Protein AF-A0A9N9PH08-F1 (afdb_monomer_lite)

Structure (mmCIF, N/CA/C/O backbone):
data_AF-A0A9N9PH08-F1
#
_entry.id   AF-A0A9N9PH08-F1
#
loop_
_atom_site.group_PDB
_atom_site.id
_atom_site.type_symbol
_atom_site.label_atom_id
_atom_site.label_alt_id
_atom_site.label_comp_id
_atom_site.label_asym_id
_atom_site.label_entity_id
_atom_site.label_seq_id
_atom_site.pdbx_PDB_ins_code
_atom_site.Cartn_x
_atom_site.Cartn_y
_atom_site.Cartn_z
_atom_site.occupancy
_atom_site.B_iso_or_equiv
_atom_site.auth_seq_id
_atom_site.auth_comp_id
_atom_site.auth_asym_id
_atom_site.auth_atom_id
_atom_site.pdbx_PDB_model_num
ATOM 1 N N . MET A 1 1 ? -22.509 6.053 49.619 1.00 62.34 1 MET A N 1
ATOM 2 C CA . MET A 1 1 ? -23.187 5.320 48.528 1.00 62.34 1 MET A CA 1
ATOM 3 C C . MET A 1 1 ? -23.212 6.108 47.221 1.00 62.34 1 MET A C 1
ATOM 5 O O . MET A 1 1 ? -23.128 5.478 46.183 1.00 62.34 1 MET A O 1
ATOM 9 N N . GLU A 1 2 ? -23.232 7.446 47.243 1.00 73.19 2 GLU A N 1
ATOM 10 C CA . GLU A 1 2 ? -23.209 8.277 46.020 1.00 73.19 2 GLU A CA 1
ATOM 11 C C . GLU A 1 2 ? -21.933 8.118 45.183 1.00 73.19 2 GLU A C 1
ATOM 13 O O . GLU A 1 2 ? -22.031 7.851 43.998 1.00 73.19 2 GLU A O 1
ATOM 18 N N . ARG A 1 3 ? -20.746 8.087 45.804 1.00 78.00 3 ARG A N 1
ATOM 19 C CA . ARG A 1 3 ? -19.479 7.885 45.070 1.00 78.00 3 ARG A CA 1
ATOM 20 C C . ARG A 1 3 ? -19.442 6.615 44.214 1.00 78.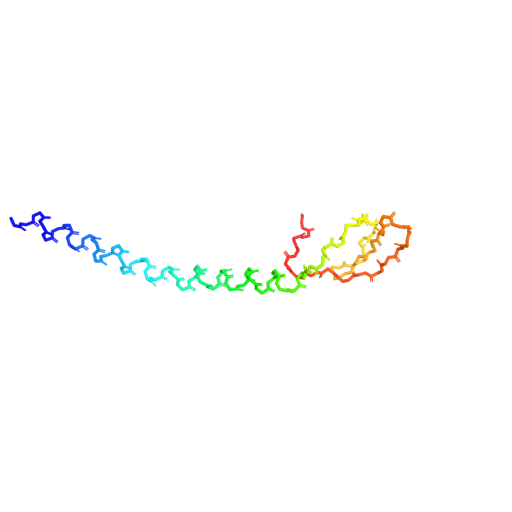00 3 ARG A C 1
ATOM 22 O O . ARG A 1 3 ? -18.863 6.627 43.143 1.00 78.00 3 ARG A O 1
ATOM 29 N N . ILE A 1 4 ? -20.044 5.520 44.687 1.00 83.56 4 ILE A N 1
ATOM 30 C CA . ILE A 1 4 ? -20.098 4.254 43.932 1.00 83.56 4 ILE A CA 1
ATOM 31 C C . ILE A 1 4 ? -20.992 4.421 42.701 1.00 83.56 4 ILE A C 1
ATOM 33 O O . ILE A 1 4 ? -20.658 3.926 41.632 1.00 83.56 4 ILE A O 1
ATOM 37 N N . LYS A 1 5 ? -22.100 5.153 42.846 1.00 82.69 5 LYS A N 1
ATOM 38 C CA . LYS A 1 5 ? -23.010 5.478 41.749 1.00 82.69 5 LYS A CA 1
ATOM 39 C C . LYS A 1 5 ? -22.333 6.374 40.707 1.00 82.69 5 LYS A C 1
ATOM 41 O O . LYS A 1 5 ? -22.514 6.132 39.523 1.00 82.69 5 LYS A O 1
ATOM 46 N N . ASP A 1 6 ? -21.533 7.344 41.146 1.00 84.88 6 ASP A N 1
ATOM 47 C CA . ASP A 1 6 ? -20.805 8.253 40.251 1.00 84.88 6 ASP A CA 1
ATOM 48 C C . ASP A 1 6 ? -19.737 7.514 39.430 1.00 84.88 6 ASP A C 1
ATOM 50 O O . ASP A 1 6 ? -19.628 7.731 38.225 1.00 84.88 6 ASP A O 1
ATOM 54 N N . TYR A 1 7 ? -18.986 6.594 40.052 1.00 84.25 7 TYR A N 1
ATOM 55 C CA . TYR A 1 7 ? -18.034 5.745 39.326 1.00 84.25 7 TYR A CA 1
ATOM 56 C C . TYR A 1 7 ? -18.730 4.815 38.330 1.00 84.25 7 TYR A C 1
ATOM 58 O O . TYR A 1 7 ? -18.240 4.662 37.216 1.00 84.25 7 TYR A O 1
ATOM 66 N N . LEU A 1 8 ? -19.876 4.236 38.703 1.00 85.44 8 LEU A N 1
ATOM 67 C CA . LEU A 1 8 ? -20.637 3.360 37.812 1.00 85.44 8 LEU A CA 1
ATOM 68 C C . LEU A 1 8 ? -21.157 4.119 36.581 1.00 85.44 8 LEU A C 1
ATOM 70 O O . LEU A 1 8 ? -21.064 3.614 35.469 1.00 85.44 8 LEU A O 1
ATOM 74 N N . LEU A 1 9 ? -21.657 5.346 36.774 1.00 87.44 9 LEU A N 1
ATOM 75 C CA . LEU A 1 9 ? -22.126 6.195 35.673 1.00 87.44 9 LEU A CA 1
ATOM 76 C C . LEU A 1 9 ? -20.982 6.568 34.723 1.00 87.44 9 LEU A C 1
ATOM 78 O O . LEU A 1 9 ? -21.149 6.547 33.508 1.00 87.44 9 LEU A O 1
ATOM 82 N N . MET A 1 10 ? -19.814 6.892 35.282 1.00 87.38 10 MET A N 1
ATOM 83 C CA . MET A 1 10 ? -18.630 7.238 34.499 1.00 87.38 10 MET A CA 1
ATOM 84 C C . MET A 1 10 ? -18.123 6.048 33.677 1.00 87.38 10 MET A C 1
ATOM 86 O O . MET A 1 10 ? -17.729 6.221 32.526 1.00 87.38 10 MET A O 1
ATOM 90 N N . GLU A 1 11 ? -18.141 4.843 34.249 1.00 85.56 11 GLU A N 1
ATOM 91 C CA . GLU A 1 11 ? -17.784 3.616 33.535 1.00 85.56 11 GLU A CA 1
ATOM 92 C C . GLU A 1 11 ? -18.787 3.316 32.414 1.00 85.56 11 GLU A C 1
ATOM 94 O O . GLU A 1 11 ? -18.380 3.025 31.292 1.00 85.56 11 GLU A O 1
ATOM 99 N N . GLU A 1 12 ? -20.086 3.464 32.676 1.00 85.31 12 GLU A N 1
ATOM 100 C CA . GLU A 1 12 ? -21.139 3.258 31.679 1.00 85.31 12 GLU A CA 1
ATOM 101 C C . GLU A 1 12 ? -21.008 4.232 30.495 1.00 85.31 12 GLU A C 1
ATOM 103 O O . GLU A 1 12 ? -21.033 3.806 29.338 1.00 85.31 12 GLU A O 1
ATOM 108 N N . GLU A 1 13 ? -20.775 5.521 30.760 1.00 86.25 13 GLU A N 1
ATOM 109 C CA . GLU A 1 13 ? -20.510 6.514 29.711 1.00 86.25 13 GLU A CA 1
ATOM 110 C C . GLU A 1 13 ? -19.210 6.222 28.945 1.00 86.25 13 GLU A C 1
ATOM 112 O O . GLU A 1 13 ? -19.148 6.408 27.725 1.00 86.25 13 GLU A O 1
ATOM 117 N N . PHE A 1 14 ? -18.167 5.740 29.628 1.00 83.56 14 PHE A N 1
ATOM 118 C CA . PHE A 1 14 ? -16.906 5.363 28.990 1.00 83.56 14 PHE A CA 1
ATOM 119 C C . PHE A 1 14 ? -17.084 4.171 28.043 1.00 83.56 14 PHE A C 1
ATOM 121 O O . PHE A 1 14 ? -16.654 4.237 26.889 1.00 83.56 14 PHE A O 1
ATOM 128 N N . VAL A 1 15 ? -17.772 3.113 28.489 1.00 84.69 15 VAL A N 1
ATOM 129 C CA . VAL A 1 15 ? -18.052 1.927 27.667 1.00 84.69 15 VAL A CA 1
ATOM 130 C C . VAL A 1 15 ? -18.921 2.289 26.464 1.00 84.69 15 VAL A C 1
ATOM 132 O O . VAL A 1 15 ? -18.582 1.908 25.345 1.00 84.69 15 VAL A O 1
ATOM 135 N N . GLN A 1 16 ? -19.978 3.086 26.649 1.00 86.00 16 GLN A N 1
ATOM 136 C CA . GLN A 1 16 ? -20.840 3.527 25.544 1.00 86.00 16 GLN A CA 1
ATOM 137 C C . GLN A 1 16 ? -20.074 4.346 24.497 1.00 86.00 16 GLN A C 1
ATOM 139 O O . GLN A 1 16 ? -20.255 4.155 23.293 1.00 86.00 16 GLN A O 1
ATOM 144 N N . ASN A 1 17 ? -19.191 5.250 24.927 1.00 83.69 17 ASN A N 1
ATOM 145 C CA . ASN A 1 17 ? -18.367 6.029 24.004 1.00 83.69 17 ASN A CA 1
ATOM 146 C C . ASN A 1 17 ? -17.336 5.157 23.277 1.00 83.69 17 ASN A C 1
ATOM 148 O O . ASN A 1 17 ? -17.127 5.334 22.076 1.00 83.69 17 ASN A O 1
ATOM 152 N N . GLN A 1 18 ? -16.736 4.184 23.967 1.00 73.69 18 GLN A N 1
ATOM 153 C CA . GLN A 1 18 ? -15.802 3.248 23.349 1.00 73.69 18 GLN A CA 1
ATOM 154 C C . GLN A 1 18 ? -16.506 2.337 22.334 1.00 73.69 18 GLN A C 1
ATOM 156 O O . GLN A 1 18 ? -15.988 2.129 21.242 1.00 73.69 18 GLN A O 1
ATOM 161 N N . GLU A 1 19 ? -17.710 1.841 22.629 1.00 77.56 19 GLU A N 1
ATOM 162 C CA . GLU A 1 19 ? -18.514 1.055 21.681 1.00 77.56 19 GLU A CA 1
ATOM 163 C C . GLU A 1 19 ? -18.938 1.845 20.442 1.00 77.56 19 GLU A C 1
ATOM 165 O O . GLU A 1 19 ? -19.131 1.256 19.383 1.00 77.56 19 GLU A O 1
ATOM 170 N N . ARG A 1 20 ? -19.032 3.175 20.526 1.00 78.62 20 ARG A N 1
ATOM 171 C CA . ARG A 1 20 ? -19.257 4.022 19.345 1.00 78.62 20 ARG A CA 1
ATOM 172 C C . ARG A 1 20 ? -18.014 4.176 18.470 1.00 78.62 20 ARG A C 1
ATOM 174 O O . ARG A 1 20 ? -18.164 4.392 17.270 1.00 78.62 20 ARG A O 1
ATOM 181 N N . LEU A 1 21 ? -16.819 4.081 19.052 1.00 75.75 21 LEU A N 1
ATOM 182 C CA . LEU A 1 21 ? -15.535 4.216 18.351 1.00 75.75 21 LEU A CA 1
ATOM 183 C C . LEU A 1 21 ? -15.010 2.877 17.811 1.00 75.75 21 LEU A C 1
ATOM 185 O O . LEU A 1 21 ? -14.425 2.850 16.729 1.00 75.75 21 LEU A O 1
ATOM 189 N N . LYS A 1 22 ? -15.293 1.763 18.500 1.00 77.38 22 LYS A N 1
ATOM 190 C CA . LYS A 1 22 ? -14.924 0.397 18.083 1.00 77.38 22 LYS A CA 1
ATOM 191 C C . LYS A 1 22 ? -15.253 0.080 16.615 1.00 77.38 22 LYS A C 1
ATOM 193 O O . LYS A 1 22 ? -14.363 -0.409 15.932 1.00 77.38 22 LYS A O 1
ATOM 198 N N . PRO A 1 23 ? -16.439 0.411 16.062 1.00 78.88 23 PRO A N 1
ATOM 199 C CA . PRO A 1 23 ? -16.758 0.115 14.666 1.00 78.88 23 PRO A CA 1
ATOM 200 C C . PRO A 1 23 ? -15.845 0.825 13.664 1.00 78.88 23 PRO A C 1
ATOM 202 O O . PRO A 1 23 ? -15.693 0.367 12.535 1.00 78.88 23 PRO A O 1
ATOM 205 N N . GLN A 1 24 ? -15.275 1.973 14.036 1.00 78.25 24 GLN A N 1
ATOM 206 C CA . GLN A 1 24 ? -14.331 2.695 13.189 1.00 78.25 24 GLN A CA 1
ATOM 207 C C . GLN A 1 24 ? -12.935 2.070 13.270 1.00 78.25 24 GLN A C 1
ATOM 209 O O . GLN A 1 24 ? -12.283 1.912 12.240 1.00 78.25 24 GLN A O 1
ATOM 214 N N . GLU A 1 25 ? -12.504 1.676 14.470 1.00 79.19 25 GLU A N 1
ATOM 215 C CA . GLU A 1 25 ? -11.238 0.963 14.680 1.00 79.19 25 GLU A CA 1
ATOM 216 C C . GLU A 1 25 ? -11.244 -0.413 14.002 1.00 79.19 25 GLU A C 1
ATOM 218 O O . GLU A 1 25 ? -10.290 -0.756 13.308 1.00 79.19 25 GLU A O 1
ATOM 223 N N . GLU A 1 26 ? -12.341 -1.163 14.121 1.00 82.88 26 GLU A N 1
ATOM 224 C CA . GLU A 1 26 ? -12.527 -2.462 13.468 1.00 82.88 26 GLU A CA 1
ATOM 225 C C . GLU A 1 26 ? -12.481 -2.330 11.945 1.00 82.88 26 GLU A C 1
ATOM 227 O O . GLU A 1 26 ? -11.762 -3.079 11.291 1.00 82.88 26 GLU A O 1
ATOM 232 N N . LYS A 1 27 ? -13.161 -1.328 11.371 1.00 83.38 27 LYS A N 1
ATOM 233 C CA . LYS A 1 27 ? -13.089 -1.058 9.926 1.00 83.38 27 LYS A CA 1
ATOM 234 C C . LYS A 1 27 ? -11.676 -0.712 9.468 1.00 83.38 27 LYS A C 1
ATOM 236 O O . LYS A 1 27 ? -11.223 -1.251 8.464 1.00 83.38 27 LYS A O 1
ATOM 241 N N . ALA A 1 28 ? -10.970 0.147 10.201 1.00 84.25 28 ALA A N 1
ATOM 242 C CA . ALA A 1 28 ? -9.593 0.504 9.867 1.00 84.25 28 ALA A CA 1
ATOM 243 C C . ALA A 1 28 ? -8.656 -0.712 9.960 1.00 84.25 28 ALA A C 1
ATOM 245 O O . ALA A 1 28 ? -7.754 -0.885 9.137 1.00 84.25 28 ALA A O 1
ATOM 246 N N . GLN A 1 29 ? -8.880 -1.581 10.947 1.00 85.12 29 GLN A N 1
ATOM 247 C CA . GLN A 1 29 ? -8.123 -2.814 11.096 1.00 85.12 29 GLN A CA 1
ATOM 248 C C . GLN A 1 29 ? -8.426 -3.809 9.971 1.00 85.12 29 GLN A C 1
ATOM 250 O O . GLN A 1 29 ? -7.490 -4.376 9.411 1.00 85.12 29 GLN A O 1
ATOM 255 N N . GLU A 1 30 ? -9.693 -3.970 9.581 1.00 87.94 30 GLU A N 1
ATOM 256 C CA . GLU A 1 30 ? -10.084 -4.782 8.425 1.00 87.94 30 GLU A CA 1
ATOM 257 C C . GLU A 1 30 ? -9.460 -4.271 7.121 1.00 87.94 30 GLU A C 1
ATOM 259 O O . GLU A 1 30 ? -8.945 -5.068 6.335 1.00 87.94 30 GLU A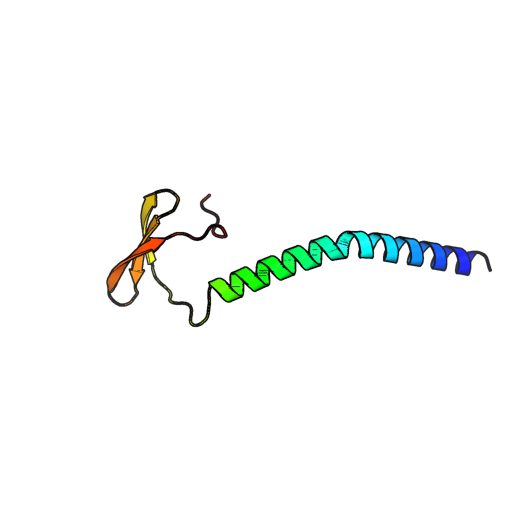 O 1
ATOM 264 N N . GLU A 1 31 ? -9.477 -2.957 6.880 1.00 86.94 31 GLU A N 1
ATOM 265 C CA . GLU A 1 31 ? -8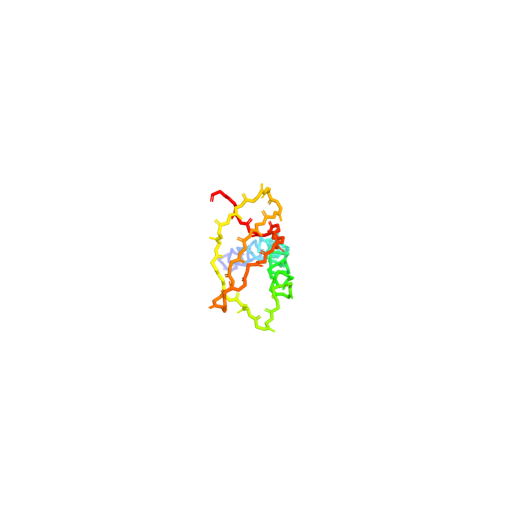.843 -2.350 5.704 1.00 86.94 31 GLU A CA 1
ATOM 266 C C . GLU A 1 31 ? -7.340 -2.632 5.679 1.00 86.94 31 GLU A C 1
ATOM 268 O O . GLU A 1 31 ? -6.805 -3.045 4.648 1.00 86.94 31 GLU A O 1
ATOM 273 N N . ARG A 1 32 ? -6.666 -2.498 6.827 1.00 87.38 32 ARG A N 1
ATOM 274 C CA . ARG A 1 32 ? -5.240 -2.809 6.952 1.00 87.38 32 ARG A CA 1
ATOM 275 C C . ARG A 1 32 ? -4.945 -4.279 6.662 1.00 87.38 32 ARG A C 1
ATOM 277 O O . ARG A 1 32 ? -4.026 -4.565 5.901 1.00 87.38 32 ARG A O 1
ATOM 284 N N . THR A 1 33 ? -5.741 -5.199 7.207 1.00 89.38 33 THR A N 1
ATOM 285 C CA . THR A 1 33 ? -5.581 -6.636 6.940 1.00 89.38 33 THR A CA 1
ATOM 286 C C . THR A 1 33 ? -5.766 -6.955 5.458 1.00 89.38 33 THR A C 1
ATOM 288 O O . THR A 1 33 ? -4.957 -7.680 4.889 1.00 89.38 33 THR A O 1
ATOM 291 N N . ARG A 1 34 ? -6.757 -6.349 4.789 1.00 89.12 34 ARG A N 1
ATOM 292 C CA . ARG A 1 34 ? -6.946 -6.530 3.339 1.00 89.12 34 ARG A CA 1
ATOM 293 C C . ARG A 1 34 ? -5.761 -6.013 2.524 1.00 89.12 34 ARG A C 1
ATOM 295 O O . ARG A 1 34 ? -5.399 -6.632 1.528 1.00 89.12 34 ARG A O 1
ATOM 302 N N . VAL A 1 35 ? -5.162 -4.888 2.920 1.00 88.81 35 VAL A N 1
ATOM 303 C CA . VAL A 1 35 ? -3.957 -4.357 2.260 1.00 88.81 35 VAL A CA 1
ATOM 304 C C . VAL A 1 35 ? -2.772 -5.306 2.438 1.00 88.81 35 VAL A C 1
ATOM 306 O O . VAL A 1 35 ? -2.035 -5.533 1.479 1.00 88.81 35 VAL A O 1
ATOM 309 N N . ASP A 1 36 ? -2.600 -5.882 3.627 1.00 88.12 36 ASP A N 1
ATOM 310 C CA . ASP A 1 36 ? -1.533 -6.851 3.890 1.00 88.12 36 ASP A CA 1
ATOM 311 C C . ASP A 1 36 ? -1.717 -8.134 3.055 1.00 88.12 36 ASP A C 1
ATOM 313 O O . ASP A 1 36 ? -0.755 -8.613 2.448 1.00 88.12 36 ASP A O 1
ATOM 317 N N . ASP A 1 37 ? -2.953 -8.625 2.917 1.00 89.38 37 ASP A N 1
ATOM 318 C CA . ASP A 1 37 ? -3.278 -9.764 2.046 1.00 89.38 37 ASP A CA 1
ATOM 319 C C . ASP A 1 37 ? -2.992 -9.465 0.561 1.00 89.38 37 ASP A C 1
ATOM 321 O O . ASP A 1 37 ? -2.483 -10.326 -0.160 1.00 89.38 37 ASP A O 1
ATOM 325 N N . LEU A 1 38 ? -3.272 -8.237 0.098 1.00 87.56 38 LEU A N 1
ATOM 326 C CA . LEU A 1 38 ? -2.989 -7.799 -1.277 1.00 87.56 38 LEU A CA 1
ATOM 327 C C . LEU A 1 38 ? -1.488 -7.683 -1.572 1.00 87.56 38 LEU A C 1
ATOM 329 O O . LEU A 1 38 ? -1.065 -7.965 -2.693 1.00 87.56 38 LEU A O 1
ATOM 333 N N . ARG A 1 39 ? -0.676 -7.267 -0.591 1.00 87.81 39 ARG A N 1
ATOM 334 C CA . ARG A 1 39 ? 0.790 -7.181 -0.740 1.00 87.81 39 ARG A CA 1
ATOM 335 C C . ARG A 1 39 ? 1.430 -8.560 -0.860 1.00 87.81 39 ARG A C 1
ATOM 337 O O . ARG A 1 39 ? 2.424 -8.711 -1.570 1.00 87.81 39 ARG A O 1
ATOM 344 N N . GLY A 1 40 ? 0.857 -9.551 -0.179 1.00 87.25 40 GLY A N 1
ATOM 345 C CA . GLY A 1 40 ? 1.363 -10.914 -0.163 1.00 87.25 40 GLY A CA 1
ATOM 346 C C . GLY A 1 40 ? 2.757 -11.032 0.462 1.00 87.25 40 GLY A C 1
ATOM 347 O O . GLY A 1 40 ? 3.345 -10.094 0.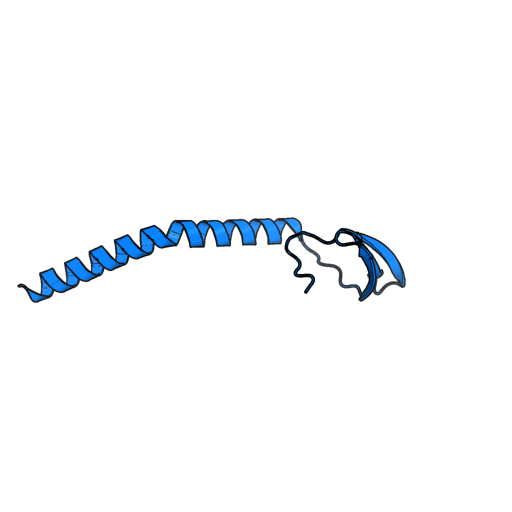999 1.00 87.25 40 GLY A O 1
ATOM 348 N N . SER A 1 41 ? 3.305 -12.240 0.430 1.00 88.38 41 SER A N 1
ATOM 349 C CA . SER A 1 41 ? 4.663 -12.535 0.893 1.00 88.38 41 SER A CA 1
ATOM 350 C C . SER A 1 41 ? 5.261 -13.610 -0.014 1.00 88.38 41 SER A C 1
ATOM 352 O O . SER A 1 41 ? 4.586 -14.612 -0.256 1.00 88.38 41 SER A O 1
ATOM 354 N N . PRO A 1 42 ? 6.501 -13.456 -0.519 1.00 89.19 42 PRO A N 1
ATOM 355 C CA . PRO A 1 42 ? 7.519 -12.465 -0.146 1.00 89.19 42 PRO A CA 1
ATOM 356 C C . PRO A 1 42 ? 7.406 -11.120 -0.891 1.00 89.19 42 PRO A C 1
ATOM 358 O O . PRO A 1 42 ? 7.046 -11.076 -2.063 1.00 89.19 42 PRO A O 1
ATOM 361 N N . MET A 1 43 ? 7.790 -10.026 -0.226 1.00 88.56 43 MET A N 1
ATOM 362 C CA . MET A 1 43 ? 7.901 -8.705 -0.856 1.00 88.56 43 MET A CA 1
ATOM 363 C C . MET A 1 43 ? 9.253 -8.558 -1.565 1.00 88.56 43 MET A C 1
ATOM 365 O O . MET A 1 43 ? 10.307 -8.650 -0.934 1.00 88.56 43 MET A O 1
ATOM 369 N N . GLY A 1 44 ? 9.225 -8.323 -2.878 1.00 87.50 44 GLY A N 1
ATOM 370 C CA . GLY A 1 44 ? 10.415 -7.977 -3.657 1.00 87.50 44 GLY A CA 1
ATOM 371 C C . GLY A 1 44 ? 10.785 -6.503 -3.486 1.00 87.50 44 GLY A C 1
ATOM 372 O O . GLY A 1 44 ? 9.906 -5.646 -3.461 1.00 87.50 44 GLY A O 1
ATOM 373 N N . VAL A 1 45 ? 12.081 -6.205 -3.382 1.00 88.50 45 VAL A N 1
ATOM 374 C CA . VAL A 1 45 ? 12.599 -4.829 -3.304 1.00 88.50 45 VAL A CA 1
ATOM 375 C C . VAL A 1 45 ? 13.190 -4.437 -4.660 1.00 88.50 45 VAL A C 1
ATOM 377 O O . VAL A 1 45 ? 13.973 -5.197 -5.235 1.00 88.50 45 VAL A O 1
ATOM 380 N N . GLY A 1 46 ? 12.821 -3.257 -5.155 1.00 90.31 46 GLY A N 1
ATOM 381 C CA . GLY A 1 46 ? 13.336 -2.653 -6.386 1.00 90.31 46 GLY A CA 1
ATOM 382 C C . GLY A 1 46 ? 13.514 -1.142 -6.233 1.00 90.31 46 GLY A C 1
ATOM 383 O O . GLY A 1 46 ? 13.146 -0.579 -5.199 1.00 90.31 46 GLY A O 1
ATOM 384 N N . THR A 1 47 ? 14.078 -0.504 -7.254 1.00 91.62 47 THR A N 1
ATOM 385 C CA . THR A 1 47 ? 14.274 0.951 -7.319 1.00 91.62 47 THR A CA 1
ATOM 386 C C . THR A 1 47 ? 13.262 1.557 -8.288 1.00 91.62 47 THR A C 1
ATOM 388 O O . THR A 1 47 ? 12.951 0.963 -9.317 1.00 91.62 47 THR A O 1
ATOM 391 N N . LEU A 1 48 ? 12.714 2.725 -7.952 1.00 90.81 48 LEU A N 1
ATOM 392 C CA . LEU A 1 48 ? 11.863 3.495 -8.859 1.00 90.81 48 LEU A CA 1
ATOM 393 C C . LEU A 1 48 ? 12.747 4.219 -9.883 1.00 90.81 48 LEU A C 1
ATOM 395 O O . LEU A 1 48 ? 13.627 4.974 -9.476 1.00 90.81 48 LEU A O 1
ATOM 399 N N . GLU A 1 49 ? 12.501 4.003 -11.175 1.00 91.25 49 GLU A N 1
ATOM 400 C CA . GLU A 1 49 ? 13.234 4.677 -12.257 1.00 91.25 49 GLU A CA 1
ATOM 401 C C . GLU A 1 49 ? 12.447 5.888 -12.773 1.00 91.25 49 GLU A C 1
ATOM 403 O O . GLU A 1 49 ? 12.928 7.019 -12.721 1.00 91.25 49 GLU A O 1
ATOM 408 N N . GLU A 1 50 ? 11.206 5.670 -13.221 1.00 91.06 50 GLU A N 1
ATOM 409 C CA . GLU A 1 50 ? 10.380 6.712 -13.840 1.00 91.06 50 GLU A CA 1
ATOM 410 C C . GLU A 1 50 ? 8.901 6.541 -13.469 1.00 91.06 50 GLU A C 1
ATOM 412 O O . GLU A 1 50 ? 8.375 5.427 -13.466 1.00 91.06 50 GLU A O 1
ATOM 417 N N . ILE A 1 51 ? 8.215 7.647 -13.171 1.00 90.44 51 ILE A N 1
ATOM 418 C CA . ILE A 1 51 ? 6.753 7.681 -13.032 1.00 90.44 51 ILE A CA 1
ATOM 419 C C . ILE A 1 51 ? 6.187 8.121 -14.377 1.00 90.44 51 ILE A C 1
ATOM 421 O O . ILE A 1 51 ? 6.518 9.204 -14.859 1.00 90.44 51 ILE A O 1
ATOM 425 N N . ILE A 1 52 ? 5.351 7.277 -14.978 1.00 91.06 52 ILE A N 1
ATOM 426 C CA . ILE A 1 52 ? 4.774 7.539 -16.301 1.00 91.06 52 ILE A CA 1
ATOM 427 C C . ILE A 1 52 ? 3.472 8.326 -16.157 1.00 91.06 52 ILE A C 1
ATOM 429 O O . ILE A 1 52 ? 3.257 9.315 -16.855 1.00 91.06 52 ILE A O 1
ATOM 433 N N . ASP A 1 53 ? 2.615 7.886 -15.238 1.00 89.62 53 ASP A N 1
ATOM 434 C CA . ASP A 1 53 ? 1.332 8.502 -14.922 1.00 89.62 53 ASP A CA 1
ATOM 435 C C . ASP A 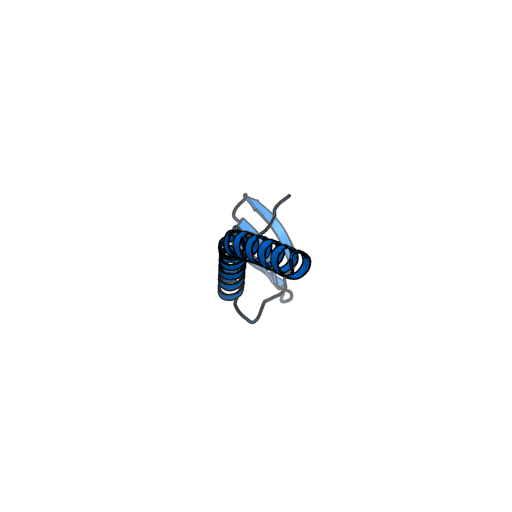1 53 ? 0.952 8.223 -13.456 1.00 89.62 53 ASP A C 1
ATOM 437 O O . ASP A 1 53 ? 1.743 7.673 -12.688 1.00 89.62 53 ASP A O 1
ATOM 441 N N . ASP A 1 54 ? -0.257 8.613 -13.051 1.00 86.88 54 ASP A N 1
ATOM 442 C CA . ASP A 1 54 ? -0.710 8.438 -11.671 1.00 86.88 54 ASP A CA 1
ATOM 443 C C . ASP A 1 54 ? -0.861 6.961 -11.279 1.00 86.88 54 ASP A C 1
ATOM 445 O O . ASP A 1 54 ? -0.762 6.629 -10.101 1.00 86.88 54 ASP A O 1
ATOM 449 N N . GLU A 1 55 ? -1.122 6.053 -12.213 1.00 90.00 55 GLU A N 1
ATOM 450 C CA . GLU A 1 55 ? -1.390 4.640 -11.934 1.00 90.00 55 GLU A CA 1
ATOM 451 C C . GLU A 1 55 ? -0.221 3.722 -12.299 1.00 90.00 55 GLU A C 1
ATOM 453 O O . GLU A 1 55 ? -0.250 2.554 -11.913 1.00 90.00 55 GLU A O 1
ATOM 458 N N . HIS A 1 56 ? 0.821 4.218 -12.973 1.00 91.44 56 HIS A N 1
ATOM 459 C CA . HIS A 1 56 ? 1.907 3.392 -13.491 1.00 91.44 56 HIS A CA 1
ATOM 460 C C . HIS A 1 56 ? 3.298 4.002 -13.323 1.00 91.44 56 HIS A C 1
ATOM 462 O O . HIS A 1 56 ? 3.551 5.180 -13.587 1.00 91.44 56 HIS A O 1
ATOM 468 N N . ALA A 1 57 ? 4.243 3.130 -12.979 1.00 93.00 57 ALA A N 1
ATOM 469 C CA . ALA A 1 57 ? 5.654 3.453 -12.855 1.00 93.00 57 ALA A CA 1
ATOM 470 C C . ALA A 1 57 ? 6.539 2.353 -13.449 1.00 93.00 57 ALA A C 1
ATOM 472 O O . ALA A 1 57 ? 6.154 1.185 -13.539 1.00 93.00 57 ALA A O 1
ATOM 473 N N . ILE A 1 58 ? 7.752 2.736 -13.832 1.00 93.50 58 ILE A N 1
ATOM 474 C CA . ILE A 1 58 ? 8.828 1.824 -14.199 1.00 93.50 58 ILE A CA 1
ATOM 475 C C . ILE A 1 58 ? 9.705 1.601 -12.968 1.00 93.50 58 ILE A C 1
ATOM 477 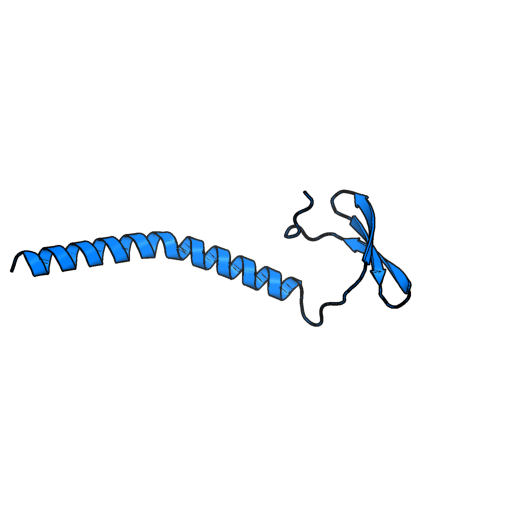O O . ILE A 1 58 ? 10.218 2.548 -12.366 1.00 93.50 58 ILE A O 1
ATOM 481 N N . VAL A 1 59 ? 9.881 0.332 -12.602 1.00 92.94 59 VAL A N 1
ATOM 482 C CA . VAL A 1 59 ? 10.749 -0.089 -11.497 1.00 92.94 59 VAL A CA 1
ATOM 483 C C . VAL A 1 59 ? 11.844 -1.020 -11.998 1.00 92.94 59 VAL A C 1
ATOM 485 O O . VAL A 1 59 ? 11.586 -1.923 -12.796 1.00 92.94 59 VAL A O 1
ATOM 488 N N . SER A 1 60 ? 13.062 -0.845 -11.497 1.00 92.94 60 SER A N 1
ATOM 489 C CA . SER A 1 60 ? 14.171 -1.763 -11.734 1.00 92.94 60 SER A CA 1
ATOM 490 C C . SER A 1 60 ? 14.265 -2.775 -10.591 1.00 92.94 60 SER A C 1
ATOM 492 O O . SER A 1 60 ? 14.263 -2.443 -9.401 1.00 92.94 60 SER A O 1
ATOM 494 N N . SER A 1 61 ? 14.316 -4.062 -10.936 1.00 88.81 61 SER A N 1
ATOM 495 C CA . SER A 1 61 ? 14.651 -5.098 -9.956 1.00 88.81 61 SER A CA 1
ATOM 496 C C . SER A 1 61 ? 16.147 -5.040 -9.647 1.00 88.81 61 SER A C 1
ATOM 498 O O . SER A 1 61 ? 16.955 -4.737 -10.521 1.00 88.81 61 SER A O 1
ATOM 500 N N . SER A 1 62 ? 16.549 -5.448 -8.441 1.00 80.69 62 SER A N 1
ATOM 501 C CA . SER A 1 62 ? 17.967 -5.625 -8.077 1.00 80.69 62 SER A CA 1
ATOM 502 C C . SER A 1 62 ? 18.740 -6.556 -9.024 1.00 80.69 62 SER A C 1
ATOM 504 O O . SER A 1 62 ? 19.968 -6.527 -9.062 1.00 80.69 62 SER A O 1
ATOM 506 N N . THR A 1 63 ? 18.026 -7.372 -9.802 1.00 79.62 63 THR A N 1
ATOM 507 C CA . THR A 1 63 ? 18.586 -8.278 -10.812 1.00 79.62 63 THR A CA 1
ATOM 508 C C . THR A 1 63 ? 18.807 -7.633 -12.185 1.00 79.62 63 THR A C 1
ATOM 510 O O . THR A 1 63 ? 19.387 -8.281 -13.055 1.00 79.62 63 THR A O 1
ATOM 513 N N . GLY A 1 64 ? 18.387 -6.378 -12.388 1.00 77.12 64 GLY A N 1
ATOM 514 C CA . GLY A 1 64 ? 18.623 -5.597 -13.607 1.00 77.12 64 GLY A CA 1
ATOM 515 C C . GLY A 1 64 ? 17.440 -5.403 -14.572 1.00 77.12 64 GLY A C 1
ATOM 516 O O . GLY A 1 64 ? 17.461 -4.399 -15.275 1.00 77.12 64 GLY A O 1
ATOM 517 N N . PRO A 1 65 ? 16.413 -6.276 -14.658 1.00 88.31 65 PRO A N 1
ATOM 518 C CA . PRO A 1 65 ? 15.274 -6.008 -15.528 1.00 88.31 65 PRO A CA 1
ATOM 519 C C . PRO A 1 65 ? 14.407 -4.856 -15.010 1.00 88.31 65 PRO A C 1
ATOM 521 O O . PRO A 1 65 ? 14.150 -4.753 -13.805 1.00 88.31 65 PRO A O 1
ATOM 524 N N . GLU A 1 66 ? 13.913 -4.056 -15.950 1.00 92.62 66 GLU A N 1
ATOM 525 C CA . GLU A 1 66 ? 12.919 -3.005 -15.738 1.00 92.62 66 GLU A CA 1
ATOM 526 C C . GLU A 1 66 ? 11.512 -3.556 -15.983 1.00 92.62 66 GLU A C 1
ATOM 528 O O . GLU A 1 66 ? 11.272 -4.300 -16.940 1.00 92.62 66 GLU A O 1
ATOM 533 N N . TYR A 1 67 ? 10.576 -3.186 -15.116 1.00 91.50 67 TYR A N 1
ATOM 534 C CA . TYR A 1 67 ? 9.186 -3.614 -15.186 1.00 91.50 67 TYR A CA 1
ATOM 535 C C . TYR A 1 67 ? 8.262 -2.406 -15.160 1.00 91.50 67 TYR A C 1
ATOM 537 O O . TYR A 1 67 ? 8.380 -1.541 -14.296 1.00 91.50 67 TYR A O 1
ATOM 545 N N . TYR A 1 68 ? 7.298 -2.396 -16.077 1.00 92.88 68 TYR A N 1
ATOM 546 C CA . TYR A 1 68 ? 6.148 -1.504 -16.011 1.00 92.88 68 TYR A CA 1
ATOM 547 C C . TYR A 1 68 ? 5.134 -2.085 -15.025 1.00 92.88 68 TYR A C 1
ATOM 549 O O . TYR A 1 68 ? 4.613 -3.184 -15.240 1.00 92.88 68 TYR A O 1
ATOM 557 N N . VAL A 1 69 ? 4.897 -1.375 -13.926 1.00 91.56 69 VAL A N 1
ATOM 558 C CA . VAL A 1 69 ? 4.062 -1.834 -12.812 1.00 91.56 69 VAL A CA 1
ATOM 559 C C . VAL A 1 69 ? 2.999 -0.802 -12.463 1.00 91.56 69 VAL A C 1
ATOM 561 O O . VAL A 1 69 ? 3.206 0.401 -12.610 1.00 91.56 69 VAL A O 1
ATOM 564 N N . SER A 1 70 ? 1.859 -1.283 -11.970 1.00 92.25 70 SER A N 1
ATOM 565 C CA . SER A 1 70 ? 0.783 -0.432 -11.466 1.00 92.25 70 SER A CA 1
ATOM 566 C C . SER A 1 70 ? 1.031 -0.013 -10.013 1.00 92.25 70 SER A C 1
ATOM 568 O O . SER A 1 70 ? 1.393 -0.848 -9.178 1.00 92.25 70 SER A O 1
ATOM 570 N N . ILE A 1 71 ? 0.765 1.251 -9.690 1.00 91.62 71 ILE A N 1
ATOM 571 C CA . ILE A 1 71 ? 0.807 1.801 -8.334 1.00 91.62 71 ILE A CA 1
ATOM 572 C C . ILE A 1 71 ? -0.539 1.541 -7.654 1.00 91.62 71 ILE A C 1
ATOM 574 O O . ILE A 1 71 ? -1.591 1.967 -8.127 1.00 91.62 71 ILE A O 1
ATOM 578 N N . TYR A 1 72 ? -0.519 0.850 -6.515 1.00 90.12 72 TYR A N 1
ATOM 579 C CA . TYR A 1 72 ? -1.736 0.596 -5.747 1.00 90.12 72 TYR A CA 1
ATOM 580 C C . TYR A 1 72 ? -2.253 1.856 -5.044 1.00 90.12 72 TYR A C 1
ATOM 582 O O . TYR A 1 72 ? -1.487 2.708 -4.604 1.00 90.12 72 TYR A O 1
ATOM 590 N N . SER A 1 73 ? -3.570 1.926 -4.850 1.00 86.12 73 SER A N 1
ATOM 591 C CA . SER A 1 73 ? -4.266 3.090 -4.285 1.00 86.12 73 SER A CA 1
ATOM 592 C C . SER A 1 73 ? -3.923 3.418 -2.828 1.00 86.12 73 SER A C 1
ATOM 594 O O . SER A 1 73 ? -4.248 4.503 -2.363 1.00 86.12 73 SER A O 1
ATOM 596 N N . PHE A 1 74 ? -3.313 2.490 -2.086 1.00 86.81 74 PHE A N 1
ATOM 597 C CA . PHE A 1 74 ? -2.876 2.727 -0.704 1.00 86.81 74 PHE A CA 1
ATOM 598 C C . PHE A 1 74 ? -1.506 3.418 -0.616 1.00 86.81 74 PHE A C 1
ATOM 600 O O . PHE A 1 74 ? -1.013 3.651 0.488 1.00 86.81 74 PHE A O 1
ATOM 607 N N . VAL A 1 75 ? -0.850 3.658 -1.754 1.00 87.06 75 VAL A N 1
ATOM 608 C CA . VAL A 1 75 ? 0.437 4.349 -1.822 1.00 87.06 75 VAL A CA 1
ATOM 609 C C . VAL A 1 75 ? 0.179 5.848 -1.925 1.00 87.06 75 VAL A C 1
ATOM 611 O O . VAL A 1 75 ? -0.534 6.290 -2.825 1.00 87.06 75 VAL A O 1
ATOM 614 N N . ASP A 1 76 ? 0.762 6.605 -0.999 1.00 87.12 76 ASP A N 1
ATOM 615 C CA . ASP A 1 76 ? 0.793 8.066 -1.052 1.00 87.12 76 ASP A CA 1
ATOM 616 C C . ASP A 1 76 ? 1.782 8.524 -2.137 1.00 87.12 76 ASP A C 1
ATOM 618 O O . ASP A 1 76 ? 2.872 7.955 -2.255 1.00 87.12 76 ASP A O 1
ATOM 622 N N . LYS A 1 77 ? 1.370 9.491 -2.959 1.00 80.19 77 LYS A N 1
ATOM 623 C CA . LYS A 1 77 ? 2.109 9.974 -4.139 1.00 80.19 77 LYS A CA 1
ATOM 624 C C . LYS A 1 77 ? 2.624 11.409 -3.966 1.00 80.19 77 LYS A C 1
ATOM 626 O O . LYS A 1 77 ? 3.315 11.882 -4.868 1.00 80.19 77 LYS A O 1
ATOM 631 N N . ASP A 1 78 ? 2.277 12.069 -2.857 1.00 77.56 78 ASP A N 1
ATOM 632 C CA . ASP A 1 78 ? 2.700 13.438 -2.523 1.00 77.56 78 ASP A CA 1
ATOM 633 C C . ASP A 1 78 ? 4.084 13.504 -1.842 1.00 77.56 78 ASP A C 1
ATOM 635 O O . ASP A 1 78 ? 4.482 12.545 -1.134 1.00 77.56 78 ASP A O 1
#

pLDDT: mean 85.9, std 5.65, range [62.34, 93.5]

Foldseek 3Di:
DVVVVVVVVVVVVVVVVVVVCVVVVVVVVVVVVVVDVVCDPDHFDWAWDADPDPFWGWTAGPVGDIDIDTDDPVDDPD

Radius of gyration: 23.33 Å; chains: 1; bounding box: 42×26×65 Å

InterPro domains:
  IPR012340 Nucleic acid-binding, OB-fold [G3DSA:2.40.50.140] (9-78)
  IPR032501 Proteasomal ATPase, second OB domain [PF16450] (45-77)

Sequence (78 aa):
MERIKDYLLMEEEFVQNQERLKPQEEKAQEERTRVDDLRGSPMGVGTLEEIIDDEHAIVSSSTGPEYYVSIYSFVDKD

Organism: NCBI:txid1348616

Secondary structure (DSSP, 8-state):
-HHHHHHHHHHHHHHHHHHHHHHHHHHHHHHHHHHHHHH-SSPPPEEEEEE-SSSEEEEEETTS-EEEEEPPTTS---